Protein AF-0000000066288148 (afdb_homodimer)

Solvent-accessible surface area (backbone atoms only — not comparable to full-atom values): 10760 Å² total; per-residue (Å²): 134,81,81,78,76,75,74,76,73,75,71,75,72,71,64,75,72,73,69,49,57,46,60,75,77,43,80,44,70,67,48,33,52,48,53,47,53,48,42,54,50,43,40,48,49,39,39,52,52,50,22,51,52,24,50,76,70,68,35,56,72,59,20,51,51,32,51,50,35,48,55,44,45,55,55,38,48,53,54,38,50,59,45,58,67,68,56,65,77,88,80,134,134,82,80,79,76,76,74,78,72,74,72,73,72,71,64,75,72,74,70,49,57,50,61,74,78,44,81,45,70,68,47,33,51,48,52,47,52,48,43,54,50,42,40,49,48,40,39,51,53,50,22,50,52,25,50,76,69,69,35,55,72,59,20,52,52,30,50,50,35,47,54,45,46,53,54,38,48,53,54,37,51,58,45,59,69,67,57,68,77,88,79,133

Radius of gyration: 25.82 Å; Cα contacts (8 Å, |Δi|>4): 147; chains: 2; bounding box: 63×60×80 Å

Organism: Enterobacteria phage T4 (NCBI:txid10665)

Nearest PDB structures (foldseek):
  4b6x-assembly2_B  TM=6.917E-01  e=1.278E+00  Pseudomonas syringae pv. pisi
  6zw5-assembly1_A  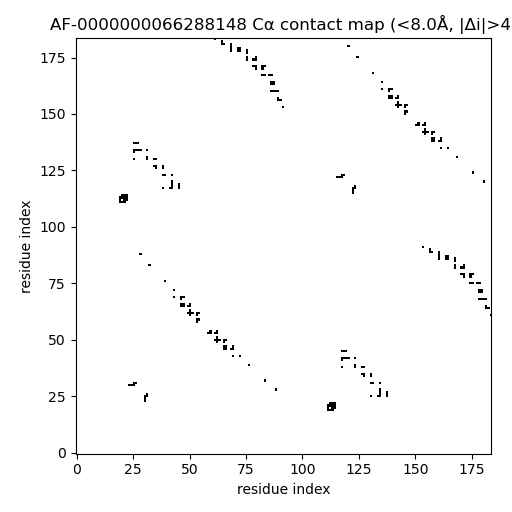TM=8.576E-01  e=3.140E+00  Nostoc punctiforme
  6zvs-assembly1_A  TM=9.145E-01  e=4.141E+00  Nostoc punctiforme
  5n5e-assembly1_e  TM=2.880E-01  e=8.863E+00  Pyrococcus furiosus COM1
  4b6x-assembly2_B  TM=6.925E-01  e=1.289E+00  Pseudomonas syringae pv. pisi

Foldseek 3Di:
DPPPPVVPPPPPPPPPPPVPPPQPDDDFLVSVVVVVVVVLVVVLVVLVVVLVVCVVVVVVVSNVVSVVVNVVSVVVVVVVVVVSVPDDHDDD/DPPPPVVPPPPPPPPPPPPPPPQPDDDFLVSVVVVVVVVLVVVLVVLVVVLVVCVVVVVVVSNVVSVVVNVVSVVVVVVVVVVSVPDDHDDD

pLDDT: mean 80.69, std 28.52, range [21.05, 98.88]

Structure (mmCIF, N/CA/C/O backbone):
data_AF-0000000066288148-model_v1
#
loop_
_entity.id
_entity.type
_entity.pdbx_description
1 polymer 'Uncharacterized 10.9 kDa protein in regB-denV intergenic region'
#
loop_
_atom_site.group_PDB
_atom_site.id
_atom_site.type_symbol
_atom_site.label_atom_id
_atom_site.label_alt_id
_atom_site.label_comp_id
_atom_site.label_asym_id
_atom_site.label_entity_id
_atom_site.label_seq_id
_atom_site.pdbx_PDB_ins_code
_atom_site.Cartn_x
_atom_site.Cartn_y
_atom_site.Cartn_z
_atom_site.occupancy
_atom_site.B_iso_or_equiv
_atom_site.auth_seq_id
_atom_site.auth_comp_id
_atom_site.auth_asym_id
_atom_site.auth_atom_id
_atom_site.pdbx_PDB_model_num
ATOM 1 N N . MET A 1 1 ? -10.383 25.875 -67.562 1 22.47 1 MET A N 1
ATOM 2 C CA . MET A 1 1 ? -10.984 26.188 -66.25 1 22.47 1 MET A CA 1
ATOM 3 C C . MET A 1 1 ? -10.898 24.984 -65.312 1 22.47 1 MET A C 1
ATOM 5 O O . MET A 1 1 ? -11.734 24.078 -65.375 1 22.47 1 MET A O 1
ATOM 9 N N . ALA A 1 2 ? -9.711 24.484 -65.188 1 27.58 2 ALA A N 1
ATOM 10 C CA . ALA A 1 2 ? -9.32 23.234 -64.5 1 27.58 2 ALA A CA 1
ATOM 11 C C . ALA A 1 2 ? -9.633 23.266 -63.031 1 27.58 2 ALA A C 1
ATOM 13 O O . ALA A 1 2 ? -9.273 24.219 -62.312 1 27.58 2 ALA A O 1
ATOM 14 N N . GLN A 1 3 ? -10.867 22.812 -62.531 1 25.19 3 GLN A N 1
ATOM 15 C CA . GLN A 1 3 ? -11.469 22.781 -61.219 1 25.19 3 GLN A CA 1
ATOM 16 C C . GLN A 1 3 ? -10.562 22.078 -60.219 1 25.19 3 GLN A C 1
ATOM 18 O O . GLN A 1 3 ? -10.258 20.891 -60.375 1 25.19 3 GLN A O 1
ATOM 23 N N . LEU A 1 4 ? -9.586 22.75 -59.594 1 28.8 4 LEU A N 1
ATOM 24 C CA . LEU A 1 4 ? -8.664 22.344 -58.562 1 28.8 4 LEU A CA 1
ATOM 25 C C . LEU A 1 4 ? -9.422 21.828 -57.344 1 28.8 4 LEU A C 1
ATOM 27 O O . LEU A 1 4 ? -10.219 22.562 -56.75 1 28.8 4 LEU A O 1
ATOM 31 N N . SER A 1 5 ? -10.023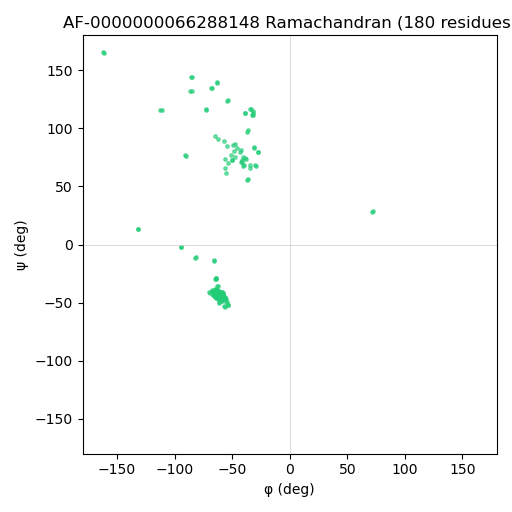 20.594 -57.406 1 28.11 5 SER A N 1
ATOM 32 C CA . SER A 1 5 ? -10.695 19.938 -56.281 1 28.11 5 SER A CA 1
ATOM 33 C C . SER A 1 5 ? -9.773 19.812 -55.062 1 28.11 5 SER A C 1
ATOM 35 O O . SER A 1 5 ? -8.797 19.062 -55.094 1 28.11 5 SER A O 1
ATOM 37 N N . ALA A 1 6 ? -9.32 20.984 -54.531 1 33.31 6 ALA A N 1
ATOM 38 C CA . ALA A 1 6 ? -8.516 20.938 -53.312 1 33.31 6 ALA A CA 1
ATOM 39 C C . ALA A 1 6 ? -9.195 20.094 -52.219 1 33.31 6 ALA A C 1
ATOM 41 O O . ALA A 1 6 ? -10.328 20.375 -51.812 1 33.31 6 ALA A O 1
ATOM 42 N N . GLY A 1 7 ? -9.172 18.75 -52.281 1 26.77 7 GLY A N 1
ATOM 43 C CA . GLY A 1 7 ? -9.68 17.828 -51.281 1 26.77 7 GLY A CA 1
ATOM 44 C C . GLY A 1 7 ? -9.188 18.125 -49.875 1 26.77 7 GLY A C 1
ATOM 45 O O . GLY A 1 7 ? -7.98 18.109 -49.625 1 26.77 7 GLY A O 1
ATOM 46 N N . PHE A 1 8 ? -9.719 19.234 -49.219 1 34.03 8 PHE A N 1
ATOM 47 C CA . PHE A 1 8 ? -9.5 19.531 -47.812 1 34.03 8 PHE A CA 1
ATOM 48 C C . PHE A 1 8 ? -9.594 18.281 -46.969 1 34.03 8 PHE A C 1
ATOM 50 O O . PHE A 1 8 ? -10.648 17.641 -46.906 1 34.03 8 PHE A O 1
ATOM 57 N N . GLY A 1 9 ? -8.586 17.375 -47.031 1 28.2 9 GLY A N 1
ATOM 58 C CA . GLY A 1 9 ? -8.5 16.219 -46.156 1 28.2 9 GLY A CA 1
ATOM 59 C C . GLY A 1 9 ? -8.695 16.562 -44.688 1 28.2 9 GLY A C 1
ATOM 60 O O . GLY A 1 9 ? -8.023 17.453 -44.188 1 28.2 9 GLY A O 1
ATOM 61 N N . TYR A 1 10 ? -9.922 16.734 -44.219 1 27.45 10 TYR A N 1
ATOM 62 C CA . TYR A 1 10 ? -10.281 16.859 -42.812 1 27.45 10 TYR A CA 1
ATOM 63 C C . TYR A 1 10 ? -9.477 15.875 -41.938 1 27.45 10 TYR A C 1
ATOM 65 O O . TYR A 1 10 ? -9.523 14.664 -42.188 1 27.45 10 TYR A O 1
ATOM 73 N N . GLU A 1 11 ? -8.211 16.188 -41.719 1 31.69 11 GLU A N 1
ATOM 74 C CA . GLU A 1 11 ? -7.445 15.375 -40.781 1 31.69 11 GLU A CA 1
ATOM 75 C C . GLU A 1 11 ? -8.203 15.195 -39.469 1 31.69 11 GLU A C 1
ATOM 77 O O . GLU A 1 11 ? -8.648 16.172 -38.875 1 31.69 11 GLU A O 1
ATOM 82 N N . TYR A 1 12 ? -9.094 14.18 -39.438 1 30.8 12 TYR A N 1
ATOM 83 C CA . TYR A 1 12 ? -9.672 13.703 -38.188 1 30.8 12 TYR A CA 1
ATOM 84 C C . TYR A 1 12 ? -8.641 13.703 -37.062 1 30.8 12 TYR A C 1
ATOM 86 O O . TYR A 1 12 ? -7.582 13.078 -37.188 1 30.8 12 TYR A O 1
ATOM 94 N N . TYR A 1 13 ? -8.336 14.93 -36.594 1 29.39 13 TYR A N 1
ATOM 95 C CA . TYR A 1 13 ? -7.562 15 -35.344 1 29.39 13 TYR A CA 1
ATOM 96 C C . TYR A 1 13 ? -8.031 13.945 -34.375 1 29.39 13 TYR A C 1
ATOM 98 O O . TYR A 1 13 ? -9.203 13.93 -33.969 1 29.39 13 TYR A O 1
ATOM 106 N N . THR A 1 14 ? -7.797 12.703 -34.656 1 29.33 14 THR A N 1
ATOM 107 C CA . THR A 1 14 ? -8 11.742 -33.594 1 29.33 14 THR A CA 1
ATOM 108 C C . THR A 1 14 ? -7.418 12.273 -32.281 1 29.33 14 THR A C 1
ATOM 110 O O . THR A 1 14 ? -6.238 12.609 -32.219 1 29.33 14 THR A O 1
ATOM 113 N N . ALA A 1 15 ? -8.125 13.172 -31.562 1 32.41 15 ALA A N 1
ATOM 114 C CA . ALA A 1 15 ? -7.746 13.578 -30.203 1 32.41 15 ALA A CA 1
ATOM 115 C C . ALA A 1 15 ? -7.066 12.438 -29.453 1 32.41 15 ALA A C 1
ATOM 117 O O . ALA A 1 15 ? -7.43 11.266 -29.641 1 32.41 15 ALA A O 1
ATOM 118 N N . PRO A 1 16 ? -5.836 12.602 -29.141 1 31.95 16 PRO A N 1
ATOM 119 C CA . PRO A 1 16 ? -5.211 11.555 -28.328 1 31.95 16 PRO A CA 1
ATOM 120 C C . PRO A 1 16 ? -6.156 10.977 -27.281 1 31.95 16 PRO A C 1
ATOM 122 O O . PRO A 1 16 ? -6.957 11.703 -26.688 1 31.95 16 PRO A O 1
ATOM 125 N N . ARG A 1 17 ? -6.797 9.844 -27.562 1 35.03 17 ARG A N 1
ATOM 126 C CA . ARG A 1 17 ? -7.543 9.172 -26.5 1 35.03 17 ARG A CA 1
ATOM 127 C C . ARG A 1 17 ? -6.906 9.414 -25.141 1 35.03 17 ARG A C 1
ATOM 129 O O . ARG A 1 17 ? -5.715 9.164 -24.953 1 35.03 17 ARG A O 1
ATOM 136 N N . ARG A 1 18 ? -7.191 10.477 -24.5 1 33.16 18 ARG A N 1
ATOM 137 C CA . ARG A 1 18 ? -6.879 10.578 -23.078 1 33.16 18 ARG A CA 1
ATOM 138 C C . ARG A 1 18 ? -6.906 9.203 -22.406 1 33.16 18 ARG A C 1
ATOM 140 O O . ARG A 1 18 ? -7.938 8.531 -22.406 1 33.16 18 ARG A O 1
ATOM 147 N N . VAL A 1 19 ? -5.992 8.352 -22.75 1 32.09 19 VAL A N 1
ATOM 148 C CA . VAL A 1 19 ? -5.871 7.125 -21.969 1 32.09 19 VAL A CA 1
ATOM 149 C C . VAL A 1 19 ? -6.199 7.414 -20.5 1 32.09 19 VAL A C 1
ATOM 151 O O . VAL A 1 19 ? -5.496 8.18 -19.844 1 32.09 19 VAL A O 1
ATOM 154 N N . SER A 1 20 ? -7.316 7.734 -20.203 1 34.5 20 SER A N 1
ATOM 155 C CA . SER A 1 20 ? -7.707 7.676 -18.797 1 34.5 20 SER A CA 1
ATOM 156 C C . SER A 1 20 ? -6.898 6.625 -18.047 1 34.5 20 SER A C 1
ATOM 158 O O . SER A 1 20 ? -6.844 5.465 -18.453 1 34.5 20 SER A O 1
ATOM 160 N N . VAL A 1 21 ? -5.742 6.91 -17.688 1 39.72 21 VAL A N 1
ATOM 161 C CA . VAL A 1 21 ? -4.898 5.98 -16.938 1 39.72 21 VAL A CA 1
ATOM 162 C C . VAL A 1 21 ? -5.754 5.191 -15.945 1 39.72 21 VAL A C 1
ATOM 164 O O . VAL A 1 21 ? -6.258 5.746 -14.969 1 39.72 21 VAL A O 1
ATOM 167 N N . ALA A 1 22 ? -6.684 4.602 -16.453 1 44.5 22 ALA A N 1
ATOM 168 C CA . ALA A 1 22 ? -7.371 3.65 -15.578 1 44.5 22 ALA A CA 1
ATOM 169 C C . ALA A 1 22 ? -6.395 2.975 -14.617 1 44.5 22 ALA A C 1
ATOM 171 O O . ALA A 1 22 ? -5.223 2.787 -14.953 1 44.5 22 ALA A O 1
ATOM 172 N N . PRO A 1 23 ? -6.652 3.268 -13.258 1 55.47 23 PRO A N 1
ATOM 173 C CA . PRO A 1 23 ? -5.75 2.545 -12.359 1 55.47 23 PRO A CA 1
ATOM 174 C C . PRO A 1 23 ? -5.332 1.185 -12.906 1 55.47 23 PRO A C 1
ATOM 176 O O . PRO A 1 23 ? -6.125 0.515 -13.578 1 55.47 23 PRO A O 1
ATOM 179 N N . LYS A 1 24 ? -4.082 1.07 -13.258 1 65.88 24 LYS A N 1
ATOM 180 C CA . LYS A 1 24 ? -3.545 -0.179 -13.789 1 65.88 24 LYS A CA 1
ATOM 181 C C . LYS A 1 24 ? -4.137 -1.385 -13.062 1 65.88 24 LYS A C 1
ATOM 183 O O . LYS A 1 24 ? -4.168 -1.42 -11.828 1 65.88 24 LYS A O 1
ATOM 188 N N . LYS A 1 25 ? -4.84 -2.086 -13.742 1 87.12 25 LYS A N 1
ATOM 189 C CA . LYS A 1 25 ? -5.309 -3.359 -13.203 1 87.12 25 LYS A CA 1
ATOM 190 C C . LYS A 1 25 ? -4.141 -4.219 -12.727 1 87.12 25 LYS A C 1
ATOM 192 O O . LYS A 1 25 ? -3.15 -4.379 -13.438 1 87.12 25 LYS A O 1
ATOM 197 N N . ILE A 1 26 ? -4.156 -4.656 -11.383 1 95 26 ILE A N 1
ATOM 198 C CA . ILE A 1 26 ? -3.111 -5.496 -10.805 1 95 26 ILE A CA 1
ATOM 199 C C . ILE A 1 26 ? -3.227 -6.918 -11.352 1 95 26 ILE A C 1
ATOM 201 O O . ILE A 1 26 ? -4.23 -7.594 -11.133 1 95 26 ILE A O 1
ATOM 205 N N . GLN A 1 27 ? -2.158 -7.297 -12.102 1 95.06 27 GLN A N 1
ATOM 206 C CA . GLN A 1 27 ? -2.184 -8.633 -12.695 1 95.06 27 GLN A CA 1
ATOM 207 C C . GLN A 1 27 ? -0.878 -9.375 -12.438 1 95.06 27 GLN A C 1
ATOM 209 O O . GLN A 1 27 ? -0.524 -10.297 -13.172 1 95.06 27 GLN A O 1
ATOM 214 N N . SER A 1 28 ? -0.096 -8.867 -11.547 1 96.06 28 SER A N 1
ATOM 215 C CA . SER A 1 28 ? 1.153 -9.492 -11.125 1 96.06 28 SER A CA 1
ATOM 216 C C . SER A 1 28 ? 1.626 -8.938 -9.781 1 96.06 28 SER A C 1
ATOM 218 O O . SER A 1 28 ? 1.128 -7.906 -9.32 1 96.06 28 SER A O 1
ATOM 220 N N . LEU A 1 29 ? 2.521 -9.633 -9.227 1 97.94 29 LEU A N 1
ATOM 221 C CA . LEU A 1 29 ? 3.15 -9.133 -8.016 1 97.94 29 LEU A CA 1
ATOM 222 C C . LEU A 1 29 ? 3.814 -7.785 -8.258 1 97.94 29 LEU A C 1
ATOM 224 O O . LEU A 1 29 ? 3.713 -6.879 -7.426 1 97.94 29 LEU A O 1
ATOM 228 N N . ASP A 1 30 ? 4.469 -7.656 -9.422 1 96.5 30 ASP A N 1
ATOM 229 C CA . ASP A 1 30 ? 5.133 -6.398 -9.742 1 96.5 30 ASP A CA 1
ATOM 230 C C . ASP A 1 30 ? 4.129 -5.25 -9.836 1 96.5 30 ASP A C 1
ATOM 232 O O . ASP A 1 30 ? 4.398 -4.145 -9.359 1 96.5 30 ASP A O 1
ATOM 236 N N . ASP A 1 31 ? 2.988 -5.508 -10.516 1 96.44 31 ASP A N 1
ATOM 237 C CA . ASP A 1 31 ? 1.94 -4.492 -10.562 1 96.44 31 ASP A CA 1
ATOM 238 C C . ASP A 1 31 ? 1.531 -4.062 -9.156 1 96.44 31 ASP A C 1
ATOM 240 O O . ASP A 1 31 ? 1.424 -2.867 -8.875 1 96.44 31 ASP A O 1
ATOM 244 N N . PHE A 1 32 ? 1.286 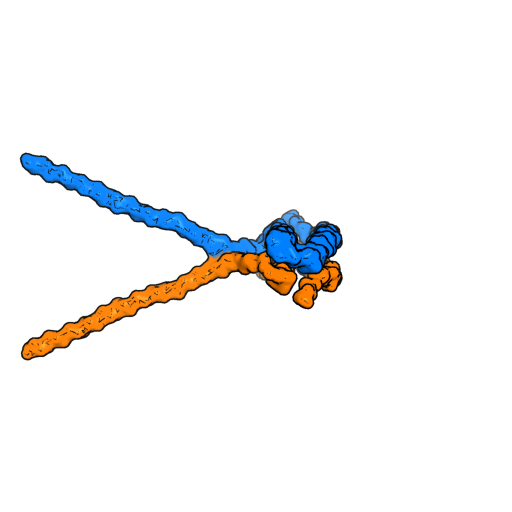-5.043 -8.367 1 98.25 32 PHE A N 1
ATOM 245 C CA . PHE A 1 32 ? 0.858 -4.82 -6.992 1 98.25 32 PHE A CA 1
ATOM 246 C C . PHE A 1 32 ? 1.873 -3.967 -6.238 1 98.25 32 PHE A C 1
ATOM 248 O O . PHE A 1 32 ? 1.518 -2.947 -5.648 1 98.25 32 PHE A O 1
ATOM 255 N N . GLN A 1 33 ? 3.064 -4.348 -6.254 1 98.06 33 GLN A N 1
ATOM 256 C CA . GLN A 1 33 ? 4.109 -3.643 -5.52 1 98.06 33 GLN A CA 1
ATOM 257 C C . GLN A 1 33 ? 4.293 -2.223 -6.051 1 98.06 33 GLN A C 1
ATOM 259 O O . GLN A 1 33 ? 4.586 -1.303 -5.285 1 98.06 33 GLN A O 1
ATOM 264 N N . GLU A 1 34 ? 4.145 -2.055 -7.289 1 97.12 34 GLU A N 1
ATOM 265 C CA . GLU A 1 34 ? 4.242 -0.721 -7.875 1 97.12 34 GLU A CA 1
ATOM 266 C C . GLU A 1 34 ? 3.137 0.194 -7.352 1 97.12 34 GLU A C 1
ATOM 268 O O . GLU A 1 34 ? 3.385 1.36 -7.043 1 97.12 34 GLU A O 1
ATOM 273 N N . VAL A 1 35 ? 1.939 -0.355 -7.289 1 96.44 35 VAL A N 1
ATOM 274 C CA . VAL A 1 35 ? 0.823 0.443 -6.793 1 96.44 35 VAL A CA 1
ATOM 275 C C . VAL A 1 35 ? 1.104 0.89 -5.359 1 96.44 35 VAL A C 1
ATOM 277 O O . VAL A 1 35 ? 0.882 2.053 -5.012 1 96.44 35 VAL A O 1
ATOM 280 N N . VAL A 1 36 ? 1.595 -0.009 -4.566 1 98.19 36 VAL A N 1
ATOM 281 C CA . VAL A 1 36 ? 1.868 0.318 -3.172 1 98.19 36 VAL A CA 1
ATOM 282 C C . VAL A 1 36 ? 2.996 1.344 -3.092 1 98.19 36 VAL A C 1
ATOM 284 O O . VAL A 1 36 ? 2.898 2.328 -2.355 1 98.19 36 VAL A O 1
ATOM 287 N N . ARG A 1 37 ? 4.035 1.179 -3.855 1 97.5 37 ARG A N 1
ATOM 288 C CA . ARG A 1 37 ? 5.148 2.121 -3.883 1 97.5 37 ARG A CA 1
ATOM 289 C C . ARG A 1 37 ? 4.676 3.516 -4.277 1 97.5 37 ARG A C 1
ATOM 291 O O . ARG A 1 37 ? 5.047 4.508 -3.643 1 97.5 37 ARG A O 1
ATOM 298 N N . ASN A 1 38 ? 3.91 3.535 -5.281 1 96.94 38 ASN A N 1
ATOM 299 C CA . ASN A 1 38 ? 3.416 4.816 -5.77 1 96.94 38 ASN A CA 1
ATOM 300 C C . ASN A 1 38 ? 2.512 5.496 -4.742 1 96.94 38 ASN A C 1
ATOM 302 O O . ASN A 1 38 ? 2.506 6.723 -4.629 1 96.94 38 ASN A O 1
ATOM 306 N N . ALA A 1 39 ? 1.723 4.723 -4.078 1 97.75 39 ALA A N 1
ATOM 307 C CA . ALA A 1 39 ? 0.86 5.289 -3.045 1 97.75 39 ALA A CA 1
ATOM 308 C C . ALA A 1 39 ? 1.682 6.008 -1.979 1 97.75 39 ALA A C 1
ATOM 310 O O . ALA A 1 39 ? 1.344 7.121 -1.57 1 97.75 39 ALA A O 1
ATOM 311 N N . PHE A 1 40 ? 2.752 5.371 -1.518 1 98.62 40 PHE A N 1
ATOM 312 C CA . PHE A 1 40 ? 3.621 6 -0.53 1 98.62 40 PHE A CA 1
ATOM 313 C C . PHE A 1 40 ? 4.258 7.266 -1.094 1 98.62 40 PHE A C 1
ATOM 315 O O . PHE A 1 40 ? 4.355 8.281 -0.399 1 98.62 40 PHE A O 1
ATOM 322 N N . GLN A 1 41 ? 4.672 7.207 -2.271 1 98 41 GLN A N 1
ATOM 323 C CA . GLN A 1 41 ? 5.281 8.367 -2.904 1 98 41 GLN A CA 1
ATOM 324 C C . GLN A 1 41 ? 4.281 9.516 -3.029 1 98 41 GLN A C 1
ATOM 326 O O . GLN A 1 41 ? 4.621 10.672 -2.768 1 98 41 GLN A O 1
ATOM 331 N N . ASP A 1 42 ? 3.127 9.172 -3.443 1 97.5 42 ASP A N 1
ATOM 332 C CA . ASP A 1 42 ? 2.098 10.188 -3.627 1 97.5 42 ASP A CA 1
ATOM 333 C C . ASP A 1 42 ? 1.707 10.82 -2.293 1 97.5 42 ASP A C 1
ATOM 335 O O . ASP A 1 42 ? 1.477 12.031 -2.219 1 97.5 42 ASP A O 1
ATOM 339 N N . TYR A 1 43 ? 1.616 10.016 -1.307 1 98.5 43 TYR A N 1
ATOM 340 C CA . TYR A 1 43 ? 1.28 10.57 -0.001 1 98.5 43 TYR A CA 1
ATOM 341 C C . TYR A 1 43 ? 2.406 11.461 0.521 1 98.5 43 TYR A C 1
ATOM 343 O O . TYR A 1 43 ? 2.152 12.523 1.097 1 98.5 43 TYR A O 1
ATOM 351 N N . ALA A 1 44 ? 3.643 11.031 0.336 1 98.62 44 ALA A N 1
ATOM 352 C CA . ALA A 1 44 ? 4.789 11.852 0.712 1 98.62 44 ALA A CA 1
ATOM 353 C C . ALA A 1 44 ? 4.758 13.195 -0.01 1 98.62 44 ALA A C 1
ATOM 355 O O . ALA A 1 44 ? 5.004 14.242 0.599 1 98.62 44 ALA A O 1
ATOM 356 N N . ARG A 1 45 ? 4.484 13.102 -1.249 1 98.06 45 ARG A N 1
ATOM 357 C CA . ARG A 1 45 ? 4.402 14.32 -2.039 1 98.06 45 ARG A CA 1
ATOM 358 C C . ARG A 1 45 ? 3.328 15.258 -1.493 1 98.06 45 ARG A C 1
ATOM 360 O O . ARG A 1 45 ? 3.553 16.469 -1.37 1 98.06 45 ARG A O 1
ATOM 367 N N . TYR A 1 46 ? 2.205 14.727 -1.264 1 98 46 TYR A N 1
ATOM 368 C CA . TYR A 1 46 ? 1.116 15.508 -0.689 1 98 46 TYR A CA 1
ATOM 369 C C . TYR A 1 46 ? 1.555 16.188 0.604 1 98 46 TYR A C 1
ATOM 371 O O . TYR A 1 46 ? 1.324 17.375 0.794 1 98 46 TYR A O 1
ATOM 379 N N . LEU A 1 47 ? 2.131 15.391 1.545 1 98.44 47 LEU A N 1
ATOM 380 C CA . LEU A 1 47 ? 2.557 15.938 2.832 1 98.44 47 LEU A CA 1
ATOM 381 C C . LEU A 1 47 ? 3.6 17.031 2.643 1 98.44 47 LEU A C 1
ATOM 383 O O . LEU A 1 47 ? 3.555 18.062 3.32 1 98.44 47 LEU A O 1
ATOM 387 N N . LYS A 1 48 ? 4.512 16.828 1.774 1 98.44 48 LYS A N 1
ATOM 388 C CA . LYS A 1 48 ? 5.543 17.828 1.501 1 98.44 48 LYS A CA 1
ATOM 389 C C . LYS A 1 48 ? 4.938 19.125 0.974 1 98.44 48 LYS A C 1
ATOM 391 O O . LYS A 1 48 ? 5.262 20.203 1.457 1 98.44 48 LYS A O 1
ATOM 396 N N . GLU A 1 49 ? 4.121 18.984 0.031 1 97.75 49 GLU A N 1
ATOM 397 C CA . GLU A 1 49 ? 3.475 20.156 -0.554 1 97.75 49 GLU A CA 1
ATOM 398 C C . GLU A 1 49 ? 2.646 20.906 0.484 1 97.75 49 GLU A C 1
ATOM 400 O O . GLU A 1 49 ? 2.684 22.141 0.545 1 97.75 49 GLU A O 1
ATOM 405 N N . ASP A 1 50 ? 1.918 20.141 1.253 1 97.12 50 ASP A N 1
ATOM 406 C CA . ASP A 1 50 ? 1.089 20.766 2.279 1 97.12 50 ASP A CA 1
ATOM 407 C C . ASP A 1 50 ? 1.95 21.453 3.336 1 97.12 50 ASP A C 1
ATOM 409 O O . ASP A 1 50 ? 1.581 22.516 3.854 1 97.12 50 ASP A O 1
ATOM 413 N N . SER A 1 51 ? 3.035 20.812 3.67 1 97.62 51 SER A N 1
ATOM 414 C CA . SER A 1 51 ? 3.938 21.438 4.637 1 97.62 51 SER A CA 1
ATOM 415 C C . SER A 1 51 ? 4.465 22.766 4.125 1 97.62 51 SER A C 1
ATOM 417 O O . SER A 1 51 ? 4.516 23.75 4.871 1 97.62 51 SER A O 1
ATOM 419 N N . GLN A 1 52 ? 4.801 22.859 2.877 1 97.69 52 GLN A N 1
ATOM 420 C CA . GLN A 1 52 ? 5.293 24.094 2.281 1 97.69 52 GLN A CA 1
ATOM 421 C C . GLN A 1 52 ? 4.211 25.172 2.273 1 97.69 52 GLN A C 1
ATOM 423 O O . GLN A 1 52 ? 4.492 26.344 2.531 1 97.69 52 GLN A O 1
ATOM 428 N N . ASP A 1 53 ? 3.027 24.734 1.969 1 97.31 53 ASP A N 1
ATOM 429 C CA . ASP A 1 53 ? 1.906 25.672 2.006 1 97.31 53 ASP A CA 1
ATOM 430 C C . ASP A 1 53 ? 1.74 26.266 3.4 1 97.31 53 ASP A C 1
ATOM 432 O O . ASP A 1 53 ? 1.521 27.469 3.539 1 97.31 53 ASP A O 1
ATOM 436 N N . CYS A 1 54 ? 1.838 25.422 4.379 1 97.56 54 CYS A N 1
ATOM 437 C CA . CYS A 1 54 ? 1.729 25.891 5.758 1 97.56 54 CYS A CA 1
ATOM 438 C C . CYS A 1 54 ? 2.824 26.891 6.082 1 97.56 54 CYS A C 1
ATOM 440 O O . CYS A 1 54 ? 2.564 27.922 6.715 1 97.56 54 CYS A O 1
ATOM 442 N N . LEU A 1 55 ? 3.988 26.562 5.664 1 97.06 55 LEU A N 1
ATOM 443 C CA . LEU A 1 55 ? 5.121 27.438 5.926 1 97.06 55 LEU A CA 1
ATOM 444 C C . LEU A 1 55 ? 4.93 28.797 5.246 1 97.06 55 LEU A C 1
ATOM 446 O O . LEU A 1 55 ? 5.141 29.828 5.867 1 97.06 55 LEU A O 1
ATOM 450 N N . GLU A 1 56 ? 4.484 28.891 4.035 1 97.5 56 GLU A N 1
ATOM 451 C CA . GLU A 1 56 ? 4.266 30.109 3.273 1 97.5 56 GLU A CA 1
ATOM 452 C C . GLU A 1 56 ? 3.182 30.969 3.912 1 97.5 56 GLU A C 1
ATOM 454 O O . GLU A 1 56 ? 3.227 32.188 3.826 1 97.5 56 GLU A O 1
ATOM 459 N N . GLU A 1 57 ? 2.287 30.406 4.555 1 97.38 57 GLU A N 1
ATOM 460 C CA . GLU A 1 57 ? 1.171 31.109 5.18 1 97.38 57 GLU A CA 1
ATOM 461 C C . GLU A 1 57 ? 1.467 31.422 6.645 1 97.38 57 GLU A C 1
ATOM 463 O O . GLU A 1 57 ? 0.586 31.875 7.379 1 97.38 57 GLU A O 1
ATOM 468 N N . ASP A 1 58 ? 2.641 31 7.156 1 96.56 58 ASP A N 1
ATOM 469 C CA . ASP A 1 58 ? 3.133 31.281 8.5 1 96.56 58 ASP A CA 1
ATOM 470 C C . ASP A 1 58 ? 2.348 30.484 9.539 1 96.56 58 ASP A C 1
ATOM 472 O O . ASP A 1 58 ? 2.07 30.969 10.633 1 96.56 58 ASP A O 1
ATOM 476 N N . GLU A 1 59 ? 1.848 29.328 9.094 1 96.62 59 GLU A N 1
ATOM 477 C CA . GLU A 1 59 ? 1.225 28.359 10 1 96.62 59 GLU A CA 1
ATOM 478 C C . GLU A 1 59 ? 2.248 27.359 10.523 1 96.62 59 GLU A C 1
ATOM 480 O O . GLU A 1 59 ? 2.209 26.172 10.172 1 96.62 59 GLU A O 1
ATOM 485 N N . ILE A 1 60 ? 3.051 27.734 11.453 1 97.19 60 ILE A N 1
ATOM 486 C CA . ILE A 1 60 ? 4.258 27.031 11.883 1 97.19 60 ILE A CA 1
ATOM 487 C C . ILE A 1 60 ? 3.877 25.75 12.617 1 97.19 60 ILE A C 1
ATOM 489 O O . ILE A 1 60 ? 4.531 24.719 12.453 1 97.19 60 ILE A O 1
ATOM 493 N N . ALA A 1 61 ? 2.836 25.844 13.453 1 96.94 61 ALA A N 1
ATOM 494 C CA . ALA A 1 61 ? 2.41 24.656 14.172 1 96.94 61 ALA A CA 1
ATOM 495 C C . ALA A 1 61 ? 2.01 23.547 13.195 1 96.94 61 ALA A C 1
ATOM 497 O O . ALA A 1 61 ? 2.393 22.391 13.367 1 96.94 61 ALA A O 1
ATOM 498 N N . TYR A 1 62 ? 1.242 23.891 12.156 1 97.62 62 TYR A N 1
ATOM 499 C CA . TYR A 1 62 ? 0.827 22.922 11.141 1 97.62 62 TYR A CA 1
ATOM 500 C C . TYR A 1 62 ? 2.02 22.453 10.32 1 97.62 62 TYR A C 1
ATOM 502 O O . TYR A 1 62 ? 2.102 21.281 9.953 1 97.62 62 TYR A O 1
ATOM 510 N N . TYR A 1 63 ? 2.928 23.344 10 1 98 63 TYR A N 1
ATOM 511 C CA . TYR A 1 63 ? 4.148 22.984 9.289 1 98 63 TYR A CA 1
ATOM 512 C C . TYR A 1 63 ? 4.918 21.906 10.039 1 98 63 TYR A C 1
ATOM 514 O O . TYR A 1 63 ? 5.289 20.875 9.461 1 98 63 TYR A O 1
ATOM 522 N N . THR A 1 64 ? 5.051 22.141 11.305 1 98.06 64 THR A N 1
ATOM 523 C CA . THR A 1 64 ? 5.797 21.203 12.133 1 98.06 64 THR A CA 1
ATOM 524 C C . THR A 1 64 ? 5.094 19.859 12.195 1 98.06 64 THR A C 1
ATOM 526 O O . THR A 1 64 ? 5.742 18.812 12.148 1 98.06 64 THR A O 1
ATOM 529 N N . GLN A 1 65 ? 3.76 19.875 12.305 1 98.25 65 GLN A N 1
ATOM 530 C CA . GLN A 1 65 ? 2.988 18.641 12.32 1 98.25 65 GLN A CA 1
ATOM 531 C C . GLN A 1 65 ? 3.189 17.844 11.023 1 98.25 65 GLN A C 1
ATOM 533 O O . GLN A 1 65 ? 3.369 16.625 11.055 1 98.25 65 GLN A O 1
ATOM 538 N N . ARG A 1 66 ? 3.148 18.562 9.922 1 98.19 66 ARG A N 1
ATOM 539 C CA . ARG A 1 66 ? 3.33 17.891 8.641 1 98.19 66 ARG A CA 1
ATOM 540 C C . ARG A 1 66 ? 4.723 17.281 8.531 1 98.19 66 ARG A C 1
ATOM 542 O O . ARG A 1 66 ? 4.891 16.188 7.977 1 98.19 66 ARG A O 1
ATOM 549 N N . LEU A 1 67 ? 5.707 17.984 9.023 1 98.19 67 LEU A N 1
ATOM 550 C CA . LEU A 1 67 ? 7.066 17.453 9.008 1 98.19 67 LEU A CA 1
ATOM 551 C C . LEU A 1 67 ? 7.16 16.172 9.836 1 98.19 67 LEU A C 1
ATOM 553 O O . LEU A 1 67 ? 7.84 15.219 9.438 1 98.19 67 LEU A O 1
ATOM 557 N N . GLU A 1 68 ? 6.496 16.188 10.906 1 98.5 68 GLU A N 1
ATOM 558 C CA . GLU A 1 68 ? 6.473 14.984 11.742 1 98.5 68 GLU A CA 1
ATOM 559 C C . GLU A 1 68 ? 5.789 13.828 11.023 1 98.5 68 GLU A C 1
ATOM 561 O O . GLU A 1 68 ? 6.254 12.688 11.086 1 98.5 68 GLU A O 1
ATOM 566 N N . GLN A 1 69 ? 4.66 14.117 10.383 1 98.69 69 GLN A N 1
ATOM 567 C CA . GLN A 1 69 ? 3.973 13.094 9.602 1 98.69 69 GLN A CA 1
ATOM 568 C C . GLN A 1 69 ? 4.879 12.531 8.508 1 98.69 69 GLN A C 1
ATOM 570 O O . GLN A 1 69 ? 4.867 11.328 8.242 1 98.69 69 GLN A O 1
ATOM 575 N N . LEU A 1 70 ? 5.602 13.383 7.859 1 98.62 70 LEU A N 1
ATOM 576 C CA . LEU A 1 70 ? 6.5 12.953 6.793 1 98.62 70 LEU A CA 1
ATOM 577 C C . LEU A 1 70 ? 7.574 12.016 7.332 1 98.62 70 LEU A C 1
ATOM 579 O O . LEU A 1 70 ? 7.852 10.977 6.734 1 98.62 70 LEU A O 1
ATOM 583 N N . LYS A 1 71 ? 8.141 12.406 8.406 1 98.69 71 LYS A N 1
ATOM 584 C CA . LYS A 1 71 ? 9.148 11.555 9.031 1 98.69 71 LYS A CA 1
ATOM 585 C C . LYS A 1 71 ? 8.562 10.211 9.438 1 98.69 71 LYS A C 1
ATOM 587 O O . LYS A 1 71 ? 9.164 9.164 9.188 1 98.69 71 LYS A O 1
ATOM 592 N N . ASN A 1 72 ? 7.418 10.281 10.047 1 98.88 72 ASN A N 1
ATOM 593 C CA . ASN A 1 72 ? 6.695 9.078 10.43 1 98.88 72 ASN A CA 1
ATOM 594 C C . ASN A 1 72 ? 6.395 8.195 9.227 1 98.88 72 ASN A C 1
ATOM 596 O O . ASN A 1 72 ? 6.539 6.973 9.297 1 98.88 72 ASN A O 1
ATOM 600 N N . LEU A 1 73 ? 5.973 8.797 8.156 1 98.88 73 LEU A N 1
ATOM 601 C CA . LEU A 1 73 ? 5.668 8.062 6.938 1 98.88 73 LEU A CA 1
ATOM 602 C C . LEU A 1 73 ? 6.895 7.309 6.438 1 98.88 73 LEU A C 1
ATOM 604 O O . LEU A 1 73 ? 6.785 6.164 5.984 1 98.88 73 LEU A O 1
ATOM 608 N N . HIS A 1 74 ? 8.016 7.938 6.449 1 98.62 74 HIS A N 1
ATOM 609 C CA . HIS A 1 74 ? 9.242 7.301 5.98 1 98.62 74 HIS A CA 1
ATOM 610 C C . HIS A 1 74 ? 9.57 6.059 6.801 1 98.62 74 HIS A C 1
ATOM 612 O O . HIS A 1 74 ? 10.023 5.051 6.254 1 98.62 74 HIS A O 1
ATOM 618 N N . GLU A 1 75 ? 9.406 6.129 8.062 1 98.81 75 GLU A N 1
ATOM 619 C CA . GLU A 1 75 ? 9.656 4.988 8.938 1 98.81 75 GLU A CA 1
ATOM 620 C C . GLU A 1 75 ? 8.688 3.846 8.648 1 98.81 75 GLU A C 1
ATOM 622 O O . GLU A 1 75 ? 9.094 2.686 8.555 1 98.81 75 GLU A O 1
ATOM 627 N N . VAL A 1 76 ? 7.414 4.188 8.484 1 98.88 76 VAL A N 1
ATOM 628 C CA . VAL A 1 76 ? 6.398 3.182 8.188 1 98.88 76 VAL A CA 1
ATOM 629 C C . VAL A 1 76 ? 6.66 2.574 6.812 1 98.88 76 VAL A C 1
ATOM 631 O O . VAL A 1 76 ? 6.504 1.367 6.617 1 98.88 76 VAL A O 1
ATOM 634 N N . ARG A 1 77 ? 7.027 3.367 5.875 1 98.75 77 ARG A N 1
ATOM 635 C CA . ARG A 1 77 ? 7.352 2.879 4.539 1 98.75 77 ARG A CA 1
ATOM 636 C C . ARG A 1 77 ? 8.445 1.816 4.594 1 98.75 77 ARG A C 1
ATOM 638 O O . ARG A 1 77 ? 8.367 0.804 3.895 1 98.75 77 ARG A O 1
ATOM 645 N N . ALA A 1 78 ? 9.477 2.078 5.355 1 98.62 78 ALA A N 1
ATOM 646 C CA . ALA A 1 78 ? 10.562 1.108 5.492 1 98.62 78 ALA A CA 1
ATOM 647 C C . ALA A 1 78 ? 10.047 -0.214 6.055 1 98.62 78 ALA A C 1
ATOM 649 O O . ALA A 1 78 ? 10.414 -1.286 5.57 1 98.62 78 ALA A O 1
ATOM 650 N N . GLU A 1 79 ? 9.188 -0.135 7.055 1 98.69 79 GLU A N 1
ATOM 651 C CA . GLU A 1 79 ? 8.594 -1.336 7.633 1 98.69 79 GLU A CA 1
ATOM 652 C C . GLU A 1 79 ? 7.762 -2.09 6.602 1 98.69 79 GLU A C 1
ATOM 654 O O . GLU A 1 79 ? 7.855 -3.314 6.492 1 98.69 79 GLU A O 1
ATOM 659 N N . VAL A 1 80 ? 6.992 -1.345 5.91 1 98.81 80 VAL A N 1
ATOM 660 C CA . VAL A 1 80 ? 6.121 -1.944 4.902 1 98.81 80 VAL A CA 1
ATOM 661 C C . VAL A 1 80 ? 6.969 -2.592 3.807 1 98.81 80 VAL A C 1
ATOM 663 O O . VAL A 1 80 ? 6.664 -3.695 3.352 1 98.81 80 VAL A O 1
ATOM 666 N N . SER A 1 81 ? 7.941 -1.881 3.383 1 98.38 81 SER A N 1
ATOM 667 C CA . SER A 1 81 ? 8.828 -2.43 2.363 1 98.38 81 SER A CA 1
ATOM 668 C C . SER A 1 81 ? 9.422 -3.76 2.807 1 98.38 81 SER A C 1
ATOM 670 O O . SER A 1 81 ? 9.5 -4.707 2.021 1 98.38 81 SER A O 1
ATOM 672 N N . LYS A 1 82 ? 9.898 -3.789 4.027 1 98.5 82 LYS A N 1
ATOM 673 C CA . LYS A 1 82 ? 10.453 -5.027 4.566 1 98.5 82 LYS A CA 1
ATOM 674 C C . LYS A 1 82 ? 9.422 -6.148 4.543 1 98.5 82 LYS A C 1
ATOM 676 O O . LYS A 1 82 ? 9.734 -7.285 4.188 1 98.5 82 LYS A O 1
ATOM 681 N N . SER A 1 83 ? 8.219 -5.891 4.945 1 98.75 83 SER A N 1
ATOM 682 C CA . SER A 1 83 ? 7.141 -6.879 4.93 1 98.75 83 SER A CA 1
ATOM 683 C C . SER A 1 83 ? 6.832 -7.34 3.512 1 98.75 83 SER A C 1
ATOM 685 O O . SER A 1 83 ? 6.656 -8.531 3.266 1 98.75 83 SER A O 1
ATOM 687 N N . MET A 1 84 ? 6.766 -6.398 2.588 1 98.56 84 MET A N 1
ATOM 688 C CA . MET A 1 84 ? 6.414 -6.695 1.202 1 98.56 84 MET A CA 1
ATOM 689 C C . MET A 1 84 ? 7.461 -7.594 0.556 1 98.56 84 MET A C 1
ATOM 691 O O . MET A 1 84 ? 7.148 -8.367 -0.353 1 98.56 84 MET A O 1
ATOM 695 N N . ASN A 1 85 ? 8.68 -7.465 1.023 1 98.12 85 ASN A N 1
ATOM 696 C CA . ASN A 1 85 ? 9.758 -8.297 0.497 1 98.12 85 ASN A CA 1
ATOM 697 C C . ASN A 1 85 ? 9.547 -9.766 0.836 1 98.12 85 ASN A C 1
ATOM 699 O O . ASN A 1 85 ? 10.211 -10.641 0.271 1 98.12 85 ASN A O 1
ATOM 703 N N . LYS A 1 86 ? 8.664 -10.07 1.728 1 98.56 86 LYS A N 1
ATOM 704 C CA . LYS A 1 86 ? 8.375 -11.445 2.119 1 98.56 86 LYS A CA 1
ATOM 705 C C . LYS A 1 86 ? 7.418 -12.109 1.129 1 98.56 86 LYS A C 1
ATOM 707 O O . LYS A 1 86 ? 7.18 -13.312 1.202 1 98.56 86 LYS A O 1
ATOM 712 N N . LEU A 1 87 ? 6.816 -11.359 0.231 1 98.75 87 LEU A N 1
ATOM 713 C CA . LEU A 1 87 ? 5.848 -11.906 -0.711 1 98.75 87 LEU A CA 1
ATOM 714 C C . LEU A 1 87 ? 6.5 -12.938 -1.628 1 98.75 87 LEU A C 1
ATOM 716 O O . LEU A 1 87 ? 7.609 -12.719 -2.115 1 98.75 87 LEU A O 1
ATOM 720 N N . ILE A 1 88 ? 5.746 -13.984 -1.856 1 98.12 88 ILE A N 1
ATOM 721 C CA . ILE A 1 88 ? 6.258 -15.086 -2.658 1 98.12 88 ILE A CA 1
ATOM 722 C C . ILE A 1 88 ? 6.004 -14.812 -4.137 1 98.12 88 ILE A C 1
ATOM 724 O O . ILE A 1 88 ? 4.895 -14.438 -4.523 1 98.12 88 ILE A O 1
ATOM 728 N N . ARG A 1 89 ? 7.086 -15.016 -4.957 1 96.62 89 ARG A N 1
ATOM 729 C CA . ARG A 1 89 ? 6.977 -14.883 -6.406 1 96.62 89 ARG A CA 1
ATOM 730 C C . ARG A 1 89 ? 6.496 -16.188 -7.039 1 96.62 89 ARG A C 1
ATOM 732 O O . ARG A 1 89 ? 6.781 -17.266 -6.535 1 96.62 89 ARG A O 1
ATOM 739 N N . PHE A 1 90 ? 5.723 -15.992 -8.047 1 96.06 90 PHE A N 1
ATOM 740 C CA . PHE A 1 90 ? 5.285 -17.141 -8.836 1 96.06 90 PHE A CA 1
ATOM 741 C C . PHE A 1 90 ? 6.453 -17.766 -9.586 1 96.06 90 PHE A C 1
ATOM 743 O O . PHE A 1 90 ? 7.27 -17.047 -10.18 1 96.06 90 PHE A O 1
ATOM 750 N N . LYS A 1 91 ? 6.52 -19.141 -9.516 1 91.38 91 LYS A N 1
ATOM 751 C CA . LYS A 1 91 ? 7.535 -19.875 -10.266 1 91.38 91 LYS A CA 1
ATOM 752 C C . LYS A 1 91 ? 6.906 -20.688 -11.391 1 91.38 91 LYS A C 1
ATOM 754 O O . LYS A 1 91 ? 6.027 -21.531 -11.141 1 91.38 91 LYS A O 1
ATOM 759 N N . GLU A 1 92 ? 7.184 -20.406 -12.664 1 81.69 92 GLU A N 1
ATOM 760 C CA . GLU A 1 92 ? 6.656 -21.141 -13.805 1 81.69 92 GLU A CA 1
ATOM 761 C C . GLU A 1 92 ? 7.234 -22.562 -13.867 1 81.69 92 GLU A C 1
ATOM 763 O O . GLU A 1 92 ? 8.344 -22.797 -13.383 1 81.69 92 GLU A O 1
ATOM 768 N N . MET B 1 1 ? -53.875 22.016 -43.375 1 21.05 1 MET B N 1
ATOM 769 C CA . MET B 1 1 ? -52.625 21.422 -43.844 1 21.05 1 MET B CA 1
ATOM 770 C C . MET B 1 1 ? -51.531 21.562 -42.781 1 21.05 1 MET B C 1
ATOM 772 O O . MET B 1 1 ? -50.656 22.422 -42.875 1 21.05 1 MET B O 1
ATOM 776 N N . ALA B 1 2 ? -51.906 21.562 -41.562 1 27.36 2 ALA B N 1
ATOM 777 C CA . ALA B 1 2 ? -51.094 21.953 -40.438 1 27.36 2 ALA B CA 1
ATOM 778 C C . ALA B 1 2 ? -49.906 21.016 -40.25 1 27.36 2 ALA B C 1
ATOM 780 O O . ALA B 1 2 ? -50.062 19.797 -40.219 1 27.36 2 ALA B O 1
ATOM 781 N N . GLN B 1 3 ? -48.656 21.344 -40.844 1 24.36 3 GLN B N 1
ATOM 782 C CA . GLN B 1 3 ? -47.406 20.625 -40.906 1 24.36 3 GLN B CA 1
ATOM 783 C C . GLN B 1 3 ? -46.906 20.297 -39.5 1 24.36 3 GLN B C 1
ATOM 785 O O . GLN B 1 3 ? -46.719 21.188 -38.688 1 24.36 3 GLN B O 1
ATOM 790 N N . LEU B 1 4 ? -47.281 19.156 -38.906 1 28.33 4 LEU B N 1
ATOM 791 C CA . LEU B 1 4 ? -46.844 18.562 -37.656 1 28.33 4 LEU B CA 1
ATOM 792 C C . LEU B 1 4 ? -45.344 18.422 -37.594 1 28.33 4 LEU B C 1
ATOM 794 O O . LEU B 1 4 ? -44.75 17.734 -38.438 1 28.33 4 LEU B O 1
ATOM 798 N N . SER B 1 5 ? -44.562 19.562 -37.469 1 28.19 5 SER B N 1
ATOM 799 C CA . SER B 1 5 ? -43.125 19.562 -37.344 1 28.19 5 SER B CA 1
ATOM 800 C C . SER B 1 5 ? -42.688 18.703 -36.156 1 28.19 5 SER B C 1
ATOM 802 O O . SER B 1 5 ? -43 19.016 -35 1 28.19 5 SER B O 1
ATOM 804 N N . ALA B 1 6 ? -42.938 17.344 -36.25 1 32 6 ALA B N 1
ATOM 805 C CA . ALA B 1 6 ? -42.438 16.453 -35.219 1 32 6 ALA B CA 1
ATOM 806 C C . ALA B 1 6 ? -40.969 16.688 -34.938 1 32 6 ALA B C 1
ATOM 808 O O . ALA B 1 6 ? -40.125 16.578 -35.844 1 32 6 ALA B O 1
ATOM 809 N N . GLY B 1 7 ? -40.562 17.781 -34.281 1 26.81 7 GLY B N 1
ATOM 810 C CA . GLY B 1 7 ? -39.188 18.078 -33.875 1 26.81 7 GLY B CA 1
ATOM 811 C C . GLY B 1 7 ? -38.5 16.922 -33.188 1 26.81 7 GLY B C 1
ATOM 812 O O . GLY B 1 7 ? -38.969 16.453 -32.156 1 26.81 7 GLY B O 1
ATOM 813 N N . PHE B 1 8 ? -38.062 15.836 -33.969 1 34.41 8 PHE B N 1
ATOM 814 C CA . PHE B 1 8 ? -37.219 14.758 -33.5 1 34.41 8 PHE B CA 1
ATOM 815 C C . PHE B 1 8 ? -36.094 15.297 -32.594 1 34.41 8 PHE B C 1
ATOM 817 O O . PHE B 1 8 ? -35.281 16.094 -33.062 1 34.41 8 PHE B O 1
ATOM 824 N N . GLY B 1 9 ? -36.406 15.75 -31.375 1 28.06 9 GLY B N 1
ATOM 825 C CA . GLY B 1 9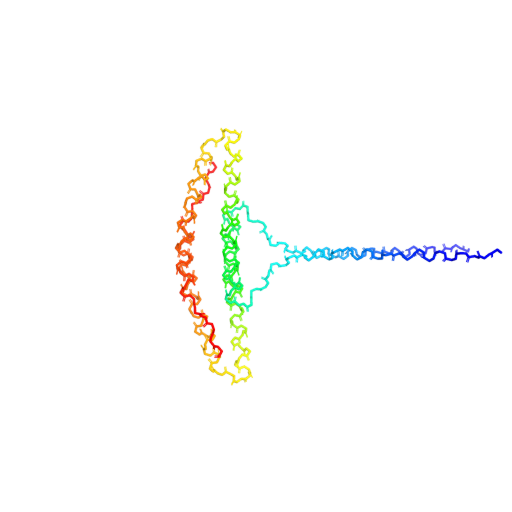 ? -35.406 16.141 -30.391 1 28.06 9 GLY B CA 1
ATOM 826 C C . GLY B 1 9 ? -34.281 15.141 -30.266 1 28.06 9 GLY B C 1
ATOM 827 O O . GLY B 1 9 ? -34.531 13.945 -30.094 1 28.06 9 GLY B O 1
ATOM 828 N N . TYR B 1 10 ? -33.25 15.18 -31.141 1 26.97 10 TYR B N 1
ATOM 829 C CA . TYR B 1 10 ? -32 14.453 -31.031 1 26.97 10 TYR B CA 1
ATOM 830 C C . TYR B 1 10 ? -31.469 14.492 -29.594 1 26.97 10 TYR B C 1
ATOM 832 O O . TYR B 1 10 ? -31.266 15.57 -29.047 1 26.97 10 TYR B O 1
ATOM 840 N N . GLU B 1 11 ? -32.156 13.758 -28.719 1 31.38 11 GLU B N 1
ATOM 841 C CA . GLU B 1 11 ? -31.578 13.648 -27.375 1 31.38 11 GLU B CA 1
ATOM 842 C C . GLU B 1 11 ? -30.094 13.305 -27.453 1 31.38 11 GLU B C 1
ATOM 844 O O . GLU B 1 11 ? -29.703 12.336 -28.109 1 31.38 11 GLU B O 1
ATOM 849 N N . TYR B 1 12 ? -29.25 14.344 -27.578 1 29.92 12 TYR B N 1
ATOM 850 C CA . TYR B 1 12 ? -27.812 14.203 -27.359 1 29.92 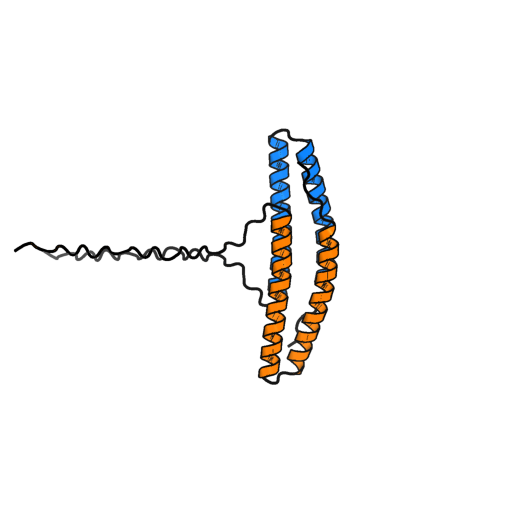12 TYR B CA 1
ATOM 851 C C . TYR B 1 12 ? -27.531 13.273 -26.188 1 29.92 12 TYR B C 1
ATOM 853 O O . TYR B 1 12 ? -28 13.5 -25.078 1 29.92 12 TYR B O 1
ATOM 861 N N . TYR B 1 13 ? -27.734 11.961 -26.469 1 29.3 13 TYR B N 1
ATOM 862 C CA . TYR B 1 13 ? -27.234 11 -25.484 1 29.3 13 TYR B CA 1
ATOM 863 C C . TYR B 1 13 ? -25.875 11.422 -24.953 1 29.3 13 TYR B C 1
ATOM 865 O O . TYR B 1 13 ? -24.922 11.562 -25.734 1 29.3 13 TYR B O 1
ATOM 873 N N . THR B 1 14 ? -25.844 12.492 -24.219 1 28.86 14 THR B N 1
ATOM 874 C CA . THR B 1 14 ? -24.594 12.711 -23.516 1 28.86 14 THR B CA 1
ATOM 875 C C . THR B 1 14 ? -24.078 11.398 -22.922 1 28.86 14 THR B C 1
ATOM 877 O O . THR B 1 14 ? -24.797 10.719 -22.188 1 28.86 14 THR B O 1
ATOM 880 N N . ALA B 1 15 ? -23.406 10.531 -23.734 1 32.03 15 ALA B N 1
ATOM 881 C CA . ALA B 1 15 ? -22.703 9.367 -23.219 1 32.03 15 ALA B CA 1
ATOM 882 C C . ALA B 1 15 ? -22.141 9.633 -21.828 1 32.03 15 ALA B C 1
ATOM 884 O O . ALA B 1 15 ? -21.703 10.75 -21.531 1 32.03 15 ALA B O 1
ATOM 885 N N . PRO B 1 16 ? -22.641 8.969 -20.844 1 32.25 16 PRO B N 1
ATOM 886 C CA . PRO B 1 16 ? -22.047 9.133 -19.531 1 32.25 16 PRO B CA 1
ATOM 887 C C . PRO B 1 16 ? -20.531 9.297 -19.578 1 32.25 16 PRO B C 1
ATOM 889 O O . PRO B 1 16 ? -19.859 8.656 -20.391 1 32.25 16 PRO B O 1
ATOM 892 N N . ARG B 1 17 ? -20.016 10.531 -19.516 1 34.41 17 ARG B N 1
ATOM 893 C CA . ARG B 1 17 ? -18.578 10.703 -19.359 1 34.41 17 ARG B CA 1
ATOM 894 C C . ARG B 1 17 ? -17.969 9.547 -18.562 1 34.41 17 ARG B C 1
ATOM 896 O O . ARG B 1 17 ? -18.422 9.258 -17.453 1 34.41 17 ARG B O 1
ATOM 903 N N . ARG B 1 18 ? -17.672 8.453 -19.172 1 33.16 18 ARG B N 1
ATOM 904 C CA . ARG B 1 18 ? -16.797 7.484 -18.516 1 33.16 18 ARG B CA 1
ATOM 905 C C . ARG B 1 18 ? -15.812 8.18 -17.578 1 33.16 18 ARG B C 1
ATOM 907 O O . ARG B 1 18 ? -15.016 9.008 -18 1 33.16 18 ARG B O 1
ATOM 914 N N . VAL B 1 19 ? -16.281 8.742 -16.5 1 32.56 19 VAL B N 1
ATOM 915 C CA . VAL B 1 19 ? -15.344 9.203 -15.492 1 32.56 19 VAL B CA 1
ATOM 916 C C . VAL B 1 19 ? -14.148 8.258 -15.43 1 32.56 19 VAL B C 1
ATOM 918 O O . VAL B 1 19 ? -14.297 7.07 -15.117 1 32.56 19 VAL B O 1
ATOM 921 N N . SER B 1 20 ? -13.391 8.227 -16.359 1 34.09 20 SER B N 1
ATOM 922 C CA . SER B 1 20 ? -12.086 7.586 -16.172 1 34.09 20 SER B CA 1
ATOM 923 C C . SER B 1 20 ? -11.633 7.664 -14.719 1 34.09 20 SER B C 1
ATOM 925 O O . SER B 1 20 ? -11.609 8.75 -14.125 1 34.09 20 SER B O 1
ATOM 927 N N . VAL B 1 21 ? -12.094 6.879 -13.883 1 40 21 VAL B N 1
ATOM 928 C CA . VAL B 1 21 ? -11.688 6.859 -12.484 1 40 21 VAL B CA 1
ATOM 929 C C . VAL B 1 21 ? -10.195 7.16 -12.375 1 40 21 VAL B C 1
ATOM 931 O O . VAL B 1 21 ? -9.359 6.348 -12.781 1 40 21 VAL B O 1
ATOM 934 N N . ALA B 1 22 ? -9.836 8.227 -12.891 1 44.69 22 ALA B N 1
ATOM 935 C CA . ALA B 1 22 ? -8.477 8.664 -12.602 1 44.69 22 ALA B CA 1
ATOM 936 C C . ALA B 1 22 ? -8.055 8.273 -11.195 1 44.69 22 ALA B C 1
ATOM 938 O O . ALA B 1 22 ? -8.891 8.203 -10.289 1 44.69 22 ALA B O 1
ATOM 939 N N . PRO B 1 23 ? -6.984 7.367 -11.156 1 55.25 23 PRO B N 1
ATOM 940 C CA . PRO B 1 23 ? -6.559 7.066 -9.789 1 55.25 23 PRO B CA 1
ATOM 941 C C . PRO B 1 23 ? -6.727 8.258 -8.844 1 55.25 23 PRO B C 1
ATOM 943 O O . PRO B 1 23 ? -6.523 9.406 -9.25 1 55.25 23 PRO B O 1
ATOM 946 N N . LYS B 1 24 ? -7.633 8.141 -7.934 1 65.81 24 LYS B N 1
ATOM 947 C CA . LYS B 1 24 ? -7.891 9.188 -6.949 1 65.81 24 LYS B CA 1
ATOM 948 C C . LYS B 1 24 ? -6.59 9.828 -6.473 1 65.81 24 LYS B C 1
ATOM 950 O O . LYS B 1 24 ? -5.641 9.125 -6.121 1 65.81 24 LYS B O 1
ATOM 955 N N . LYS B 1 25 ? -6.438 10.984 -6.789 1 86.81 25 LYS B N 1
ATOM 956 C CA . LYS B 1 25 ? -5.324 11.742 -6.23 1 86.81 25 LYS B CA 1
ATOM 957 C C . LYS B 1 25 ? -5.32 11.68 -4.707 1 86.81 25 LYS B C 1
ATOM 959 O O . LYS B 1 25 ? -6.359 11.875 -4.07 1 86.81 25 LYS B O 1
ATOM 964 N N . ILE B 1 26 ? -4.152 11.211 -4.066 1 94.81 26 ILE B N 1
ATOM 965 C CA . ILE B 1 26 ? -4.008 11.109 -2.617 1 94.81 26 ILE B CA 1
ATOM 966 C C . ILE B 1 26 ? -3.867 12.508 -2.012 1 94.81 26 ILE B C 1
ATOM 968 O O . ILE B 1 26 ? -2.908 13.227 -2.309 1 94.81 26 ILE B O 1
ATOM 972 N N . GLN B 1 27 ? -4.891 12.852 -1.175 1 95 27 GLN B N 1
ATOM 973 C CA . GLN B 1 27 ? -4.867 14.18 -0.566 1 95 27 GLN B CA 1
ATOM 974 C C . GLN B 1 27 ? -5.133 14.102 0.934 1 95 27 GLN B C 1
ATOM 976 O O . GLN B 1 27 ? -5.562 15.086 1.545 1 95 27 GLN B O 1
ATOM 981 N N . SER B 1 28 ? -5.074 12.922 1.472 1 96.06 28 SER B N 1
ATOM 982 C CA . SER B 1 28 ? -5.238 12.688 2.902 1 96.06 28 SER B CA 1
ATOM 983 C C . SER B 1 28 ? -4.691 11.32 3.305 1 96.06 28 SER B C 1
ATOM 985 O O . SER B 1 28 ? -4.418 10.477 2.445 1 96.06 28 SER B O 1
ATOM 987 N N . LEU B 1 29 ? -4.535 11.18 4.551 1 97.94 29 LEU B N 1
ATOM 988 C CA . LEU B 1 29 ? -4.141 9.875 5.074 1 97.94 29 LEU B CA 1
ATOM 989 C C . LEU B 1 29 ? -5.168 8.805 4.699 1 97.94 29 LEU B C 1
ATOM 991 O O . LEU B 1 29 ? -4.797 7.695 4.316 1 97.94 29 LEU B O 1
ATOM 995 N N . ASP B 1 30 ? -6.449 9.18 4.781 1 96.44 30 ASP B N 1
ATOM 996 C CA . ASP B 1 30 ? -7.5 8.227 4.441 1 96.44 30 ASP B CA 1
ATOM 997 C C . ASP B 1 30 ? -7.406 7.805 2.979 1 96.44 30 ASP B C 1
ATOM 999 O O . ASP B 1 30 ? -7.582 6.629 2.654 1 96.44 30 ASP B O 1
ATOM 1003 N N . ASP B 1 31 ? -7.191 8.789 2.078 1 96.38 31 ASP B N 1
ATOM 1004 C CA . ASP B 1 31 ? -6.996 8.453 0.673 1 96.38 31 ASP B CA 1
ATOM 1005 C C . ASP B 1 31 ? -5.859 7.445 0.506 1 96.38 31 ASP B C 1
ATOM 1007 O O . ASP B 1 31 ? -6.004 6.449 -0.207 1 96.38 31 ASP B O 1
ATOM 1011 N N . PHE B 1 32 ? -4.781 7.781 1.126 1 98.25 32 PHE B N 1
ATOM 1012 C CA . PHE B 1 32 ? -3.584 6.949 1.057 1 98.25 32 PHE B CA 1
ATOM 1013 C C . PHE B 1 32 ? -3.885 5.531 1.525 1 98.25 32 PHE B C 1
ATOM 1015 O O . PHE B 1 32 ? -3.605 4.566 0.812 1 98.25 32 PHE B O 1
ATOM 1022 N N . GLN B 1 33 ? -4.422 5.398 2.65 1 98.06 33 GLN B N 1
ATOM 1023 C CA . GLN B 1 33 ? -4.699 4.086 3.225 1 98.06 33 GLN B CA 1
ATOM 1024 C C . GLN B 1 33 ? -5.691 3.311 2.365 1 98.06 33 GLN B C 1
ATOM 1026 O O . GLN B 1 33 ? -5.602 2.086 2.256 1 98.06 33 GLN B O 1
ATOM 1031 N N . GLU B 1 34 ? -6.605 3.984 1.803 1 97.06 34 GLU B N 1
ATOM 1032 C CA . GLU B 1 34 ? -7.566 3.334 0.917 1 97.06 34 GLU B CA 1
ATOM 1033 C C . GLU B 1 34 ? -6.875 2.744 -0.309 1 97.06 34 GLU B C 1
ATOM 1035 O O . GLU B 1 34 ? -7.184 1.626 -0.725 1 97.06 34 GLU B O 1
ATOM 1040 N N . VAL B 1 35 ? -5.973 3.512 -0.874 1 96.38 35 VAL B N 1
ATOM 1041 C CA . VAL B 1 35 ? -5.25 3.025 -2.047 1 96.38 35 VAL B CA 1
ATOM 1042 C C . VAL B 1 35 ? -4.488 1.751 -1.692 1 96.38 35 VAL B C 1
ATOM 1044 O O . VAL B 1 35 ? -4.512 0.776 -2.447 1 96.38 35 VAL B O 1
ATOM 1047 N N . VAL B 1 36 ? -3.84 1.753 -0.557 1 98.19 36 VAL B N 1
ATOM 1048 C CA . VAL B 1 36 ? -3.059 0.591 -0.149 1 98.19 36 VAL B CA 1
ATOM 1049 C C . VAL B 1 36 ? -3.988 -0.592 0.113 1 98.19 36 VAL B C 1
ATOM 1051 O O . VAL B 1 36 ? -3.725 -1.708 -0.34 1 98.19 36 VAL B O 1
ATOM 1054 N N . ARG B 1 37 ? -5.086 -0.372 0.784 1 97.5 37 ARG B N 1
ATOM 1055 C CA . ARG B 1 37 ? -6.055 -1.43 1.054 1 97.5 37 ARG B CA 1
ATOM 1056 C C . ARG B 1 37 ? -6.578 -2.037 -0.244 1 97.5 37 ARG B C 1
ATOM 1058 O O . ARG B 1 37 ? -6.645 -3.262 -0.378 1 97.5 37 ARG B O 1
ATOM 1065 N N . ASN B 1 38 ? -6.914 -1.19 -1.106 1 97 38 ASN B N 1
ATOM 1066 C CA . ASN B 1 38 ? -7.453 -1.66 -2.379 1 97 38 ASN B CA 1
ATOM 1067 C C . ASN B 1 38 ? -6.414 -2.445 -3.174 1 97 38 ASN B C 1
ATOM 1069 O O . ASN B 1 38 ? -6.754 -3.4 -3.873 1 97 38 ASN B O 1
ATOM 1073 N N . ALA B 1 39 ? -5.199 -1.993 -3.129 1 97.75 39 ALA B N 1
ATOM 1074 C CA . ALA B 1 39 ? -4.141 -2.719 -3.824 1 97.75 39 ALA B CA 1
ATOM 1075 C C . ALA B 1 39 ? -4.047 -4.16 -3.33 1 97.75 39 ALA B C 1
ATOM 1077 O O . ALA B 1 39 ? -3.939 -5.09 -4.133 1 97.75 39 ALA B O 1
ATOM 1078 N N . PHE B 1 40 ? -4.074 -4.344 -2.018 1 98.62 40 PHE B N 1
ATOM 1079 C CA . PHE B 1 40 ? -4.035 -5.691 -1.458 1 98.62 40 PHE B CA 1
ATOM 1080 C C . PHE B 1 40 ? -5.254 -6.492 -1.893 1 98.62 40 PHE B C 1
ATOM 1082 O O . PHE B 1 40 ? -5.141 -7.672 -2.229 1 98.62 40 PHE B O 1
ATOM 1089 N N . GLN B 1 41 ? -6.352 -5.906 -1.874 1 98 41 GLN B N 1
ATOM 1090 C CA . GLN B 1 41 ? -7.574 -6.59 -2.287 1 98 41 GLN B CA 1
ATOM 1091 C C . GLN B 1 41 ? -7.508 -6.996 -3.758 1 98 41 GLN B C 1
ATOM 1093 O O . GLN B 1 41 ? -7.902 -8.109 -4.117 1 98 41 GLN B O 1
ATOM 1098 N N . ASP B 1 42 ? -7.066 -6.086 -4.531 1 97.5 42 ASP B N 1
ATOM 1099 C CA . ASP B 1 42 ? -6.984 -6.352 -5.965 1 97.5 42 ASP B CA 1
ATOM 1100 C C . ASP B 1 42 ? -5.98 -7.469 -6.258 1 97.5 42 ASP B C 1
ATOM 1102 O O . ASP B 1 42 ? -6.219 -8.305 -7.129 1 97.5 42 ASP B O 1
ATOM 1106 N N . TYR B 1 43 ? -4.906 -7.441 -5.578 1 98.5 43 TYR B N 1
ATOM 1107 C CA . TYR B 1 43 ? -3.932 -8.508 -5.793 1 98.5 43 TYR B CA 1
ATOM 1108 C C . TYR B 1 43 ? -4.477 -9.852 -5.328 1 98.5 43 TYR B C 1
ATOM 1110 O O . TYR B 1 43 ? -4.281 -10.867 -5.992 1 98.5 43 TYR B O 1
ATOM 1118 N N . ALA B 1 44 ? -5.137 -9.859 -4.199 1 98.62 44 ALA B N 1
ATOM 1119 C CA . ALA B 1 44 ? -5.781 -11.086 -3.719 1 98.62 44 ALA B CA 1
ATOM 1120 C C . ALA B 1 44 ? -6.777 -11.617 -4.746 1 98.62 44 ALA B C 1
ATOM 1122 O O . ALA B 1 44 ? -6.82 -12.82 -5.008 1 98.62 44 ALA B O 1
ATOM 1123 N N . ARG B 1 45 ? -7.531 -10.711 -5.234 1 98.12 45 ARG B N 1
ATOM 1124 C CA . ARG B 1 45 ? -8.508 -11.102 -6.246 1 98.12 45 ARG B CA 1
ATOM 1125 C C . ARG B 1 45 ? -7.824 -11.727 -7.457 1 98.12 45 ARG B C 1
ATOM 1127 O O . ARG B 1 45 ? -8.273 -12.758 -7.969 1 98.12 45 ARG B O 1
ATOM 1134 N N . TYR B 1 46 ? -6.844 -11.086 -7.93 1 98.06 46 TYR B N 1
ATOM 1135 C CA . TYR B 1 46 ? -6.078 -11.617 -9.055 1 98.06 46 TYR B CA 1
ATOM 1136 C C . TYR B 1 46 ? -5.586 -13.031 -8.758 1 98.06 46 TYR B C 1
ATOM 1138 O O . TYR B 1 46 ? -5.734 -13.93 -9.586 1 98.06 46 TYR B O 1
ATOM 1146 N N . LEU B 1 47 ? -4.918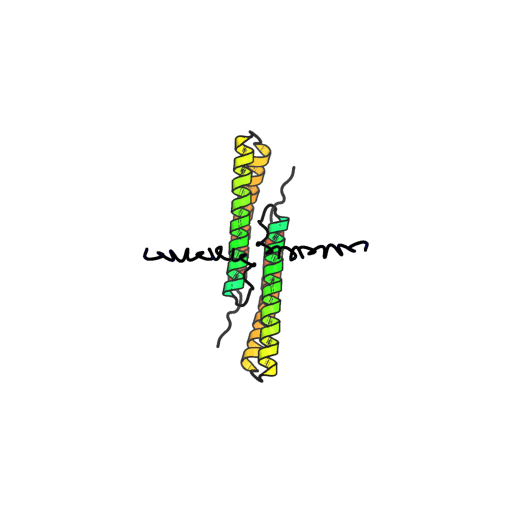 -13.219 -7.59 1 98.5 47 LEU B N 1
ATOM 1147 C CA . LEU B 1 47 ? -4.375 -14.523 -7.227 1 98.5 47 LEU B CA 1
ATOM 1148 C C . LEU B 1 47 ? -5.48 -15.57 -7.148 1 98.5 47 LEU B C 1
ATOM 1150 O O . LEU B 1 47 ? -5.305 -16.703 -7.605 1 98.5 47 LEU B O 1
ATOM 1154 N N . LYS B 1 48 ? -6.562 -15.227 -6.59 1 98.44 48 LYS B N 1
ATOM 1155 C CA . LYS B 1 48 ? -7.691 -16.141 -6.48 1 98.44 48 LYS B CA 1
ATOM 1156 C C . LYS B 1 48 ? -8.203 -16.562 -7.859 1 98.44 48 LYS B C 1
ATOM 1158 O O . LYS B 1 48 ? -8.398 -17.75 -8.125 1 98.44 48 LYS B O 1
ATOM 1163 N N . GLU B 1 49 ? -8.43 -15.617 -8.664 1 97.81 49 GLU B N 1
ATOM 1164 C CA . GLU B 1 49 ? -8.922 -15.891 -10.008 1 97.81 49 GLU B CA 1
ATOM 1165 C C . GLU B 1 49 ? -7.938 -16.766 -10.789 1 97.81 49 GLU B C 1
ATOM 1167 O O . GLU B 1 49 ? -8.344 -17.703 -11.469 1 97.81 49 GLU B O 1
ATOM 1172 N N . ASP B 1 50 ? -6.68 -16.406 -10.664 1 97.19 50 ASP B N 1
ATOM 1173 C CA . ASP B 1 50 ? -5.668 -17.172 -11.367 1 97.19 50 ASP B CA 1
ATOM 1174 C C . ASP B 1 50 ? -5.594 -18.609 -10.828 1 97.19 50 ASP B C 1
ATOM 1176 O O . ASP B 1 50 ? -5.367 -19.547 -11.586 1 97.19 50 ASP B O 1
ATOM 1180 N N . SER B 1 51 ? -5.715 -18.719 -9.539 1 97.69 51 SER B N 1
ATOM 1181 C CA . SER B 1 51 ? -5.707 -20.062 -8.953 1 97.69 51 SER B CA 1
ATOM 1182 C C . SER B 1 51 ? -6.855 -20.906 -9.492 1 97.69 51 SER B C 1
ATOM 1184 O O . SER B 1 51 ? -6.664 -22.078 -9.828 1 97.69 51 SER B O 1
ATOM 1186 N N . GLN B 1 52 ? -8.023 -20.344 -9.641 1 97.81 52 GLN B N 1
ATOM 1187 C CA . GLN B 1 52 ? -9.18 -21.062 -10.172 1 97.81 52 GLN B CA 1
ATOM 1188 C C . GLN B 1 52 ? -8.953 -21.453 -11.633 1 97.81 52 GLN B C 1
ATOM 1190 O O . GLN B 1 52 ? -9.328 -22.547 -12.047 1 97.81 52 GLN B O 1
ATOM 1195 N N . ASP B 1 53 ? -8.375 -20.531 -12.352 1 97.38 53 ASP B N 1
ATOM 1196 C CA . ASP B 1 53 ? -8.047 -20.828 -13.742 1 97.38 53 ASP B CA 1
ATOM 1197 C C . ASP B 1 53 ? -7.113 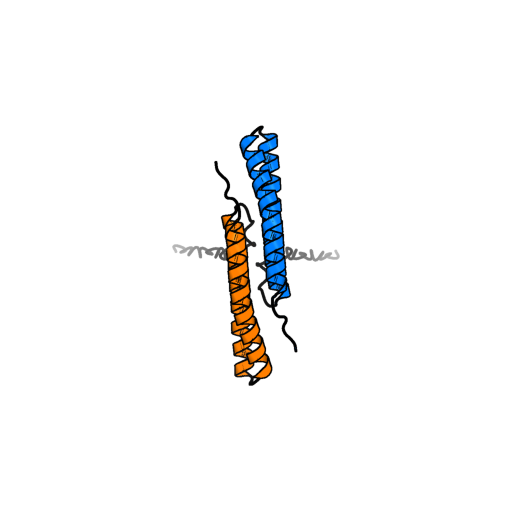-22.047 -13.828 1 97.38 53 ASP B C 1
ATOM 1199 O O . ASP B 1 53 ? -7.309 -22.922 -14.672 1 97.38 53 ASP B O 1
ATOM 1203 N N . CYS B 1 54 ? -6.133 -22.062 -12.977 1 97.62 54 CYS B N 1
ATOM 1204 C CA . CYS B 1 54 ? -5.195 -23.172 -12.938 1 97.62 54 CYS B CA 1
ATOM 1205 C C . CYS B 1 54 ? -5.918 -24.484 -12.625 1 97.62 54 CYS B C 1
ATOM 1207 O O . CYS B 1 54 ? -5.652 -25.516 -13.25 1 97.62 54 CYS B O 1
ATOM 1209 N N . LEU B 1 55 ? -6.762 -24.391 -11.664 1 97.19 55 LEU B N 1
ATOM 1210 C CA . LEU B 1 55 ? -7.508 -25.578 -11.258 1 97.19 55 LEU B CA 1
ATOM 1211 C C . LEU B 1 55 ? -8.375 -26.094 -12.398 1 97.19 55 LEU B C 1
ATOM 1213 O O . LEU B 1 55 ? -8.391 -27.281 -12.688 1 97.19 55 LEU B O 1
ATOM 1217 N N . GLU B 1 56 ? -9.078 -25.281 -13.141 1 97.56 56 GLU B N 1
ATOM 1218 C CA . GLU B 1 56 ? -9.953 -25.641 -14.25 1 97.56 56 GLU B CA 1
ATOM 1219 C C . GLU B 1 56 ? -9.164 -26.266 -15.398 1 97.56 56 GLU B C 1
ATOM 1221 O O . GLU B 1 56 ? -9.68 -27.125 -16.125 1 97.56 56 GLU B O 1
ATOM 1226 N N . GLU B 1 57 ? -7.988 -25.922 -15.539 1 97.5 57 GLU B N 1
ATOM 1227 C CA . GLU B 1 57 ? -7.133 -26.406 -16.609 1 97.5 57 GLU B CA 1
ATOM 1228 C C . GLU B 1 57 ? -6.301 -27.609 -16.156 1 97.5 57 GLU B C 1
ATOM 1230 O O . GLU B 1 57 ? -5.41 -28.062 -16.875 1 97.5 57 GLU B O 1
ATOM 1235 N N . ASP B 1 58 ? -6.43 -28.016 -14.898 1 96.69 58 ASP B N 1
ATOM 1236 C CA . ASP B 1 58 ? -5.789 -29.188 -14.297 1 96.69 58 ASP B CA 1
ATOM 1237 C C . ASP B 1 58 ? -4.289 -28.953 -14.117 1 96.69 58 ASP B C 1
ATOM 1239 O O . ASP B 1 58 ? -3.486 -29.875 -14.312 1 96.69 58 ASP B O 1
ATOM 1243 N N . GLU B 1 59 ? -3.951 -27.688 -13.953 1 96.62 59 GLU B N 1
ATOM 1244 C CA . GLU B 1 59 ? -2.588 -27.312 -13.594 1 96.62 59 GLU B CA 1
ATOM 1245 C C . GLU B 1 59 ? -2.414 -27.25 -12.078 1 96.62 59 GLU B C 1
ATOM 1247 O O . GLU B 1 59 ? -2.24 -26.172 -11.508 1 96.62 59 GLU B O 1
ATOM 1252 N N . ILE B 1 60 ? -2.316 -28.359 -11.438 1 97.25 60 ILE B N 1
ATOM 1253 C CA . ILE B 1 60 ? -2.43 -28.531 -9.992 1 97.25 60 ILE B CA 1
ATOM 1254 C C . ILE B 1 60 ? -1.216 -27.906 -9.305 1 97.25 60 ILE B C 1
ATOM 1256 O O . ILE B 1 60 ? -1.344 -27.297 -8.242 1 97.25 60 ILE B O 1
ATOM 1260 N N . ALA B 1 61 ? -0.037 -28.125 -9.898 1 97 61 ALA B N 1
ATOM 1261 C CA . ALA B 1 61 ? 1.157 -27.531 -9.297 1 97 61 ALA B CA 1
ATOM 1262 C C . ALA B 1 61 ? 1.034 -26.016 -9.219 1 97 61 ALA B C 1
ATOM 1264 O O . ALA B 1 61 ? 1.359 -25.406 -8.188 1 97 61 ALA B O 1
ATOM 1265 N N . TYR B 1 62 ? 0.562 -25.375 -10.297 1 97.62 62 TYR B N 1
ATOM 1266 C CA . TYR B 1 62 ? 0.371 -23.922 -10.328 1 97.62 62 TYR B CA 1
ATOM 1267 C C . TYR B 1 62 ? -0.746 -23.516 -9.375 1 97.62 62 TYR B C 1
ATOM 1269 O O . TYR B 1 62 ? -0.652 -22.469 -8.719 1 97.62 62 TYR B O 1
ATOM 1277 N N . TYR B 1 63 ? -1.798 -24.281 -9.312 1 98 63 TYR B N 1
ATOM 1278 C CA . TYR B 1 63 ? -2.889 -24.016 -8.375 1 98 63 TYR B CA 1
ATOM 1279 C C . TYR B 1 63 ? -2.377 -23.969 -6.945 1 98 63 TYR B C 1
ATOM 1281 O O . TYR B 1 63 ? -2.658 -23 -6.219 1 98 63 TYR B O 1
ATOM 1289 N N . THR B 1 64 ? -1.592 -24.922 -6.641 1 98.12 64 THR B N 1
ATOM 1290 C CA . THR B 1 64 ? -1.056 -25.016 -5.285 1 98.12 64 THR B CA 1
ATOM 1291 C C . THR B 1 64 ? -0.142 -23.828 -4.992 1 98.12 64 THR B C 1
ATOM 1293 O O . THR B 1 64 ? -0.175 -23.266 -3.896 1 98.12 64 THR B O 1
ATOM 1296 N N . GLN B 1 65 ? 0.679 -23.438 -5.977 1 98.25 65 GLN B N 1
ATOM 1297 C CA . GLN B 1 65 ? 1.556 -22.281 -5.82 1 98.25 65 GLN B CA 1
ATOM 1298 C C . GLN B 1 65 ? 0.75 -21.016 -5.562 1 98.25 65 GLN B C 1
ATOM 1300 O O . GLN B 1 65 ? 1.103 -20.219 -4.691 1 98.25 65 GLN B O 1
ATOM 1305 N N . ARG B 1 66 ? -0.311 -20.859 -6.32 1 98.19 66 ARG B N 1
ATOM 1306 C CA . ARG B 1 66 ? -1.144 -19.672 -6.148 1 98.19 66 ARG B CA 1
ATOM 1307 C C . ARG B 1 66 ? -1.796 -19.656 -4.77 1 98.19 66 ARG B C 1
ATOM 1309 O O . ARG B 1 66 ? -1.927 -18.594 -4.152 1 98.19 66 ARG B O 1
ATOM 1316 N N . LEU B 1 67 ? -2.211 -20.781 -4.316 1 98.19 67 LEU B N 1
ATOM 1317 C CA . LEU B 1 67 ? -2.797 -20.859 -2.982 1 98.19 67 LEU B CA 1
ATOM 1318 C C . LEU B 1 67 ? -1.782 -20.469 -1.917 1 98.19 67 LEU B C 1
ATOM 1320 O O . LEU B 1 67 ? -2.127 -19.781 -0.95 1 98.19 67 LEU B O 1
ATOM 1324 N N . GLU B 1 68 ? -0.611 -20.891 -2.125 1 98.5 68 GLU B N 1
ATOM 1325 C CA . GLU B 1 68 ? 0.446 -20.5 -1.193 1 98.5 68 GLU B CA 1
ATOM 1326 C C . GLU B 1 68 ? 0.696 -19 -1.222 1 98.5 68 GLU B C 1
ATOM 1328 O O . GLU B 1 68 ? 0.882 -18.375 -0.175 1 98.5 68 GLU B O 1
ATOM 1333 N N . GLN B 1 69 ? 0.748 -18.438 -2.424 1 98.69 69 GLN B N 1
ATOM 1334 C CA . GLN B 1 69 ? 0.906 -16.984 -2.555 1 98.69 69 GLN B CA 1
ATOM 1335 C C . GLN B 1 69 ? -0.224 -16.25 -1.847 1 98.69 69 GLN B C 1
ATOM 1337 O O . GLN B 1 69 ? 0.006 -15.211 -1.217 1 98.69 69 GLN B O 1
ATOM 1342 N N . LEU B 1 70 ? -1.415 -16.734 -1.979 1 98.62 70 LEU B N 1
ATOM 1343 C CA . LEU B 1 70 ? -2.568 -16.094 -1.349 1 98.62 70 LEU B CA 1
ATOM 1344 C C . LEU B 1 70 ? -2.434 -16.109 0.17 1 98.62 70 LEU B C 1
ATOM 1346 O O . LEU B 1 70 ? -2.672 -15.102 0.831 1 98.62 70 LEU B O 1
ATOM 1350 N N . LYS B 1 71 ? -2.082 -17.234 0.655 1 98.69 71 LYS B N 1
ATOM 1351 C CA . LYS B 1 71 ? -1.874 -17.344 2.096 1 98.69 71 LYS B CA 1
ATOM 1352 C C . LYS B 1 71 ? -0.769 -16.406 2.566 1 98.69 71 LYS B C 1
ATOM 1354 O O . LYS B 1 71 ? -0.922 -15.711 3.574 1 98.69 71 LYS B O 1
ATOM 1359 N N . ASN B 1 72 ? 0.296 -16.422 1.837 1 98.88 72 ASN B N 1
ATOM 1360 C CA . ASN B 1 72 ? 1.412 -15.531 2.117 1 98.88 72 ASN B CA 1
ATOM 1361 C C . ASN B 1 72 ? 0.979 -14.062 2.078 1 98.88 72 ASN B C 1
ATOM 1363 O O . ASN B 1 72 ? 1.371 -13.273 2.938 1 98.88 72 ASN B O 1
ATOM 1367 N N . LEU B 1 73 ? 0.193 -13.727 1.101 1 98.88 73 LEU B N 1
ATOM 1368 C CA . LEU B 1 73 ? -0.296 -12.359 0.963 1 98.88 73 LEU B CA 1
ATOM 1369 C C . LEU B 1 73 ? -1.095 -11.938 2.193 1 98.88 73 LEU B C 1
ATOM 1371 O O . LEU B 1 73 ? -0.97 -10.805 2.666 1 98.88 73 LEU B O 1
ATOM 1375 N N . HIS B 1 74 ? -1.92 -12.797 2.676 1 98.62 74 HIS B N 1
ATOM 1376 C CA . HIS B 1 74 ? -2.736 -12.484 3.844 1 98.62 74 HIS B CA 1
ATOM 1377 C C . HIS B 1 74 ? -1.868 -12.188 5.062 1 98.62 74 HIS B C 1
ATOM 1379 O O . HIS B 1 74 ? -2.182 -11.289 5.848 1 98.62 74 HIS B O 1
ATOM 1385 N N . GLU B 1 75 ? -0.858 -12.922 5.246 1 98.81 75 GLU B N 1
ATOM 1386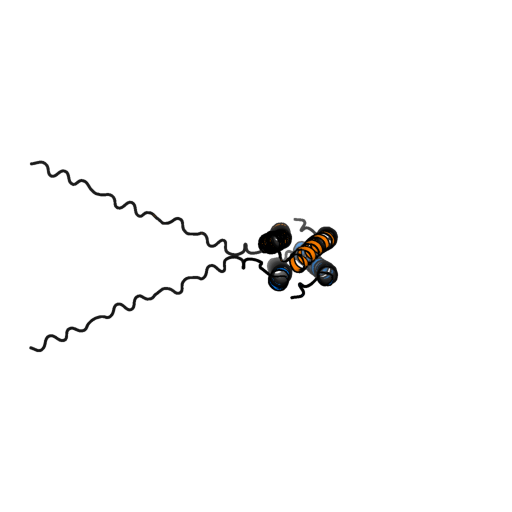 C CA . GLU B 1 75 ? 0.06 -12.711 6.363 1 98.81 75 GLU B CA 1
ATOM 1387 C C . GLU B 1 75 ? 0.779 -11.367 6.234 1 98.81 75 GLU B C 1
ATOM 1389 O O . GLU B 1 75 ? 0.893 -10.625 7.207 1 98.81 75 GLU B O 1
ATOM 1394 N N . VAL B 1 76 ? 1.244 -11.086 5.02 1 98.88 76 VAL B N 1
ATOM 1395 C CA . VAL B 1 76 ? 1.937 -9.828 4.77 1 98.88 76 VAL B CA 1
ATOM 1396 C C . VAL B 1 76 ? 0.965 -8.656 4.941 1 98.88 76 VAL B C 1
ATOM 1398 O O . VAL B 1 76 ? 1.328 -7.617 5.488 1 98.88 76 VAL B O 1
ATOM 1401 N N . ARG B 1 77 ? -0.229 -8.797 4.488 1 98.75 77 ARG B N 1
ATOM 1402 C CA . ARG B 1 77 ? -1.246 -7.766 4.645 1 98.75 77 ARG B CA 1
ATOM 1403 C C . ARG B 1 77 ? -1.448 -7.414 6.113 1 98.75 77 ARG B C 1
ATOM 1405 O O . ARG B 1 77 ? -1.582 -6.238 6.465 1 98.75 77 ARG B O 1
ATOM 1412 N N . ALA B 1 78 ? -1.53 -8.414 6.941 1 98.62 78 ALA B N 1
ATOM 1413 C CA . ALA B 1 78 ? -1.696 -8.172 8.375 1 98.62 78 ALA B CA 1
ATOM 1414 C C . ALA B 1 78 ? -0.525 -7.375 8.938 1 98.62 78 ALA B C 1
ATOM 1416 O O . ALA B 1 78 ? -0.721 -6.445 9.719 1 98.62 78 ALA B O 1
ATOM 1417 N N . GLU B 1 79 ? 0.68 -7.719 8.523 1 98.69 79 GLU B N 1
ATOM 1418 C CA . GLU B 1 79 ? 1.866 -6.984 8.961 1 98.69 79 GLU B CA 1
ATOM 1419 C C . GLU B 1 79 ? 1.817 -5.531 8.492 1 98.69 79 GLU B C 1
ATOM 1421 O O . GLU B 1 79 ? 2.109 -4.617 9.266 1 98.69 79 GLU B O 1
ATOM 1426 N N . VAL B 1 80 ? 1.457 -5.398 7.277 1 98.81 80 VAL B N 1
ATOM 1427 C CA . VAL B 1 80 ? 1.398 -4.062 6.695 1 98.81 80 VAL B CA 1
ATOM 1428 C C . VAL B 1 80 ? 0.325 -3.236 7.402 1 98.81 80 VAL B C 1
ATOM 1430 O O . VAL B 1 80 ? 0.535 -2.059 7.703 1 98.81 80 VAL B O 1
ATOM 1433 N N . SER B 1 81 ? -0.787 -3.834 7.598 1 98.38 81 SER B N 1
ATOM 1434 C CA . SER B 1 81 ? -1.861 -3.141 8.305 1 98.38 81 SER B CA 1
ATOM 1435 C C . SER B 1 81 ? -1.399 -2.652 9.672 1 98.38 81 SER B C 1
ATOM 1437 O O . SER B 1 81 ? -1.7 -1.524 10.07 1 98.38 81 SER B O 1
ATOM 1439 N N . LYS B 1 82 ? -0.728 -3.514 10.391 1 98.56 82 LYS B N 1
ATOM 1440 C CA . LYS B 1 82 ? -0.199 -3.135 11.695 1 98.56 82 LYS B CA 1
ATOM 1441 C C . LYS B 1 82 ? 0.753 -1.948 11.578 1 98.56 82 LYS B C 1
ATOM 1443 O O . LYS B 1 82 ? 0.706 -1.025 12.398 1 98.56 82 LYS B O 1
ATOM 1448 N N . SER B 1 83 ? 1.627 -1.955 10.633 1 98.69 83 SER B N 1
ATOM 1449 C CA . SER B 1 83 ? 2.564 -0.86 10.406 1 98.69 83 SER B CA 1
ATOM 1450 C C . SER B 1 83 ? 1.831 0.428 10.039 1 98.69 83 SER B C 1
ATOM 1452 O O . SER B 1 83 ? 2.164 1.501 10.555 1 98.69 83 SER B O 1
ATOM 1454 N N . MET B 1 84 ? 0.841 0.324 9.18 1 98.56 84 MET B N 1
ATOM 1455 C CA . MET B 1 84 ? 0.101 1.486 8.695 1 98.56 84 MET B CA 1
ATOM 1456 C C . MET B 1 84 ? -0.659 2.158 9.836 1 98.56 84 MET B C 1
ATOM 1458 O O . MET B 1 84 ? -0.893 3.367 9.805 1 98.56 84 MET B O 1
ATOM 1462 N N . ASN B 1 85 ? -1.031 1.366 10.797 1 98.12 85 ASN B N 1
ATOM 1463 C CA . ASN B 1 85 ? -1.743 1.905 11.953 1 98.12 85 ASN B CA 1
ATOM 1464 C C . ASN B 1 85 ? -0.858 2.844 12.766 1 98.12 85 ASN B C 1
ATOM 1466 O O . ASN B 1 85 ? -1.352 3.58 13.625 1 98.12 85 ASN B O 1
ATOM 1470 N N . LYS B 1 86 ? 0.409 2.848 12.531 1 98.56 86 LYS B N 1
ATOM 1471 C CA . LYS B 1 86 ? 1.348 3.709 13.242 1 98.56 86 LYS B CA 1
ATOM 1472 C C . LYS B 1 86 ? 1.37 5.113 12.641 1 98.56 86 LYS B C 1
ATOM 1474 O O . LYS B 1 86 ? 1.98 6.023 13.203 1 98.56 86 LYS B O 1
ATOM 1479 N N . LEU B 1 87 ? 0.768 5.312 11.484 1 98.69 87 LEU B N 1
ATOM 1480 C CA . LEU B 1 87 ? 0.794 6.605 10.812 1 98.69 87 LEU B CA 1
ATOM 1481 C C . LEU B 1 87 ? 0.099 7.672 11.656 1 98.69 87 LEU B C 1
ATOM 1483 O O . LEU B 1 87 ? -0.965 7.422 12.227 1 98.69 87 LEU B O 1
ATOM 1487 N N . ILE B 1 88 ? 0.736 8.828 11.656 1 98.19 88 ILE B N 1
ATOM 1488 C CA . ILE B 1 88 ? 0.234 9.93 12.469 1 98.19 88 ILE B CA 1
ATOM 1489 C C . ILE B 1 88 ? -0.836 10.695 11.695 1 98.19 88 ILE B C 1
ATOM 1491 O O . ILE B 1 88 ? -0.643 11.039 10.523 1 98.19 88 ILE B O 1
ATOM 1495 N N . ARG B 1 89 ? -1.998 10.953 12.398 1 96.69 89 ARG B N 1
ATOM 1496 C CA . ARG B 1 89 ? -3.074 11.758 11.836 1 96.69 89 ARG B CA 1
ATOM 1497 C C . ARG B 1 89 ? -2.828 13.242 12.062 1 96.69 89 ARG B C 1
ATOM 1499 O O . ARG B 1 89 ? -2.238 13.625 13.078 1 96.69 89 ARG B O 1
ATOM 1506 N N . PHE B 1 90 ? -3.229 13.961 11.07 1 96.12 90 PHE B N 1
ATOM 1507 C CA . PHE B 1 90 ? -3.176 15.414 11.203 1 96.12 90 PHE B CA 1
ATOM 1508 C C . PHE B 1 90 ? -4.184 15.898 12.234 1 96.12 90 PHE B C 1
ATOM 1510 O O . PHE B 1 90 ? -5.332 15.445 12.25 1 96.12 90 PHE B O 1
ATOM 1517 N N . LYS B 1 91 ? -3.691 16.844 13.125 1 91.38 91 LYS B N 1
ATOM 1518 C CA . LYS B 1 91 ? -4.574 17.469 14.102 1 91.38 91 LYS B CA 1
ATOM 1519 C C . LYS B 1 91 ? -4.77 18.938 13.805 1 91.38 91 LYS B C 1
ATOM 1521 O O . LYS B 1 91 ? -3.799 19.703 13.719 1 91.38 91 LYS B O 1
ATOM 1526 N N . GLU B 1 92 ? -5.973 19.391 13.484 1 81.88 92 GLU B N 1
ATOM 1527 C CA . GLU B 1 92 ? -6.266 20.797 13.203 1 81.88 92 GLU B CA 1
ATOM 1528 C C . GLU B 1 92 ? -6.145 21.641 14.461 1 81.88 92 GLU B C 1
ATOM 1530 O O . GLU B 1 92 ? -6.32 21.156 15.578 1 81.88 92 GLU B O 1
#

Sequence (184 aa):
MAQLSAGFGYEYYTAPRRVSVAPKKIQSLDDFQEVVRNAFQDYARYLKEDSQDCLEEDEIAYYTQRLEQLKNLHEVRAEVSKSMNKLIRFKEMAQLSAGFGYEYYTAPRRVSVAPKKIQSLDDFQEVVRNAFQDYARYLKEDSQDCLEEDEIAYYTQRLEQLKNLHEVRAEVSKSMNKLIRFKE

Secondary structure (DSSP, 8-state):
---------------------------SHHHHHHHHHHHHHHHHHHHHHHHHHHHHTT-HHHHHHHHHHHHHHHHHHHHHHHHHTTPPPP--/---------------------------SHHHHHHHHHHHHHHHHHHHHHHHHHHHHTT-HHHHHHHHHHHHHHHHHHHHHHHHHTTPPPP--